Protein AF-A0A3D1TY91-F1 (afdb_monomer_lite)

Sequence (113 aa):
LQQIPHVQDSVSNLWQAKILAMGRIWVPTPKNPQFFNEEYVAMYRGHWLSIYLPGWPFLLAVGVLLQVPWLVNPLLAGVNLLLIYLMGREVYGRRIALIATVLVLASPFYIVL

pLDDT: mean 91.28, std 8.04, range [56.12, 98.0]

Structure (mmCIF, N/CA/C/O backbone):
data_AF-A0A3D1TY91-F1
#
_entry.id   AF-A0A3D1TY91-F1
#
loop_
_atom_site.group_PDB
_atom_site.id
_atom_site.type_symbol
_atom_site.label_atom_id
_atom_site.label_alt_id
_atom_site.label_comp_id
_atom_site.label_asym_id
_atom_site.label_entity_id
_atom_site.label_seq_id
_atom_site.pdbx_PDB_ins_code
_atom_site.Cartn_x
_atom_site.Cartn_y
_atom_site.Cartn_z
_atom_site.occupancy
_atom_site.B_iso_or_equiv
_atom_site.auth_seq_id
_atom_site.auth_comp_id
_atom_site.auth_asym_id
_atom_site.auth_atom_id
_atom_site.pdbx_PDB_model_num
ATOM 1 N N . LEU A 1 1 ? 3.267 14.800 -11.582 1.00 56.12 1 LEU A N 1
ATOM 2 C CA . LEU A 1 1 ? 4.138 14.436 -10.437 1.00 56.12 1 LEU A CA 1
ATOM 3 C C . LEU A 1 1 ? 3.357 13.959 -9.201 1.00 56.12 1 LEU A C 1
ATOM 5 O O . LEU A 1 1 ? 3.862 13.089 -8.519 1.00 56.12 1 LEU A O 1
ATOM 9 N N . GLN A 1 2 ? 2.120 14.414 -8.943 1.00 60.88 2 GLN A N 1
ATOM 10 C CA . GLN A 1 2 ? 1.355 14.085 -7.715 1.00 60.88 2 GLN A CA 1
ATOM 11 C C . GLN A 1 2 ? 0.952 12.603 -7.511 1.00 60.88 2 GLN A C 1
ATOM 13 O O . GLN A 1 2 ? 0.529 12.241 -6.421 1.00 60.88 2 GLN A O 1
ATOM 18 N N . GLN A 1 3 ? 1.082 11.740 -8.524 1.00 59.50 3 GLN A N 1
ATOM 19 C CA . GLN A 1 3 ? 0.743 10.304 -8.450 1.00 59.50 3 GLN A CA 1
ATOM 20 C C . GLN A 1 3 ? 1.981 9.393 -8.464 1.00 59.50 3 GLN A C 1
ATOM 22 O O . GLN A 1 3 ? 1.867 8.181 -8.646 1.00 59.50 3 GLN A O 1
ATOM 27 N N . ILE A 1 4 ? 3.171 9.980 -8.323 1.00 64.12 4 ILE A N 1
ATOM 28 C CA . ILE A 1 4 ? 4.422 9.238 -8.192 1.00 64.12 4 ILE A CA 1
ATOM 29 C C . ILE A 1 4 ? 4.733 9.143 -6.698 1.00 64.12 4 ILE A C 1
ATOM 31 O O . ILE A 1 4 ? 4.595 10.146 -5.997 1.00 64.12 4 ILE A O 1
ATOM 35 N N . PRO A 1 5 ? 5.126 7.969 -6.184 1.00 68.50 5 PRO A N 1
ATOM 36 C CA . PRO A 1 5 ? 5.542 7.873 -4.800 1.00 68.50 5 PRO A CA 1
ATOM 37 C C . PRO A 1 5 ? 6.766 8.749 -4.536 1.00 68.50 5 PRO A C 1
ATOM 39 O O . PRO A 1 5 ? 7.708 8.762 -5.322 1.00 68.50 5 PRO A O 1
ATOM 42 N N . HIS A 1 6 ? 6.743 9.476 -3.423 1.00 75.31 6 HIS A N 1
ATOM 43 C CA . HIS A 1 6 ? 7.803 10.423 -3.058 1.00 75.31 6 HIS A CA 1
ATOM 44 C C . HIS A 1 6 ? 8.888 9.772 -2.182 1.00 75.31 6 HIS A C 1
ATOM 46 O O . HIS A 1 6 ? 9.897 10.399 -1.881 1.00 75.31 6 HIS A O 1
ATOM 52 N N . VAL A 1 7 ? 8.677 8.511 -1.792 1.00 83.44 7 VAL A N 1
ATOM 53 C CA . VAL A 1 7 ? 9.601 7.686 -1.006 1.00 83.44 7 VAL A CA 1
ATOM 54 C C . VAL A 1 7 ? 10.145 6.584 -1.911 1.00 83.44 7 VAL A C 1
ATOM 56 O O . VAL A 1 7 ? 9.358 5.902 -2.576 1.00 83.44 7 VAL A O 1
ATOM 59 N N . GLN A 1 8 ? 11.466 6.393 -1.931 1.00 82.75 8 GLN A N 1
ATOM 60 C CA . GLN A 1 8 ? 12.146 5.427 -2.810 1.00 82.75 8 GLN A CA 1
ATOM 61 C C . GLN A 1 8 ? 11.578 4.004 -2.671 1.00 82.75 8 GLN A C 1
ATOM 63 O O . GLN A 1 8 ? 11.299 3.349 -3.676 1.00 82.75 8 GLN A O 1
ATOM 68 N N . ASP A 1 9 ? 11.295 3.552 -1.449 1.00 85.62 9 ASP A N 1
ATOM 69 C CA . ASP A 1 9 ? 10.670 2.252 -1.179 1.00 85.62 9 ASP A CA 1
ATOM 70 C C . ASP A 1 9 ? 9.327 2.114 -1.900 1.00 85.62 9 ASP A C 1
ATOM 72 O O . ASP A 1 9 ? 9.023 1.091 -2.516 1.00 85.62 9 ASP A O 1
ATOM 76 N N . SER A 1 10 ? 8.511 3.167 -1.876 1.00 87.75 10 SER A N 1
ATOM 77 C CA . SER A 1 10 ? 7.204 3.162 -2.530 1.00 87.75 10 SER A CA 1
ATOM 78 C C . SER A 1 10 ? 7.330 3.186 -4.057 1.00 87.75 10 SER A C 1
ATOM 80 O O . SER A 1 10 ? 6.506 2.578 -4.742 1.00 87.75 10 SER A O 1
ATOM 82 N N . VAL A 1 11 ? 8.377 3.819 -4.603 1.00 89.94 11 VAL A N 1
ATOM 83 C CA . VAL A 1 11 ? 8.707 3.742 -6.038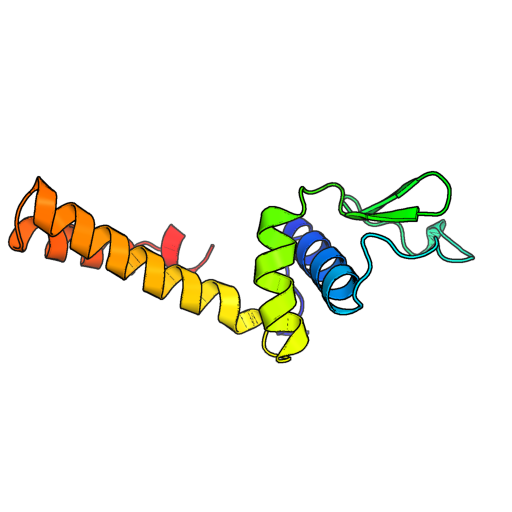 1.00 89.94 11 VAL A CA 1
ATOM 84 C C . VAL A 1 11 ? 9.042 2.303 -6.423 1.00 89.94 11 VAL A C 1
ATOM 86 O O . VAL A 1 11 ? 8.492 1.795 -7.399 1.00 89.94 11 VAL A O 1
ATOM 89 N N . SER A 1 12 ? 9.867 1.617 -5.630 1.00 91.94 12 SER A N 1
ATOM 90 C CA . SER A 1 12 ? 10.235 0.215 -5.860 1.00 91.94 12 SER A CA 1
ATOM 91 C C . SER A 1 12 ? 9.035 -0.736 -5.761 1.00 91.94 12 SER A C 1
ATOM 93 O O . SER A 1 12 ? 8.852 -1.612 -6.611 1.00 91.94 12 SER A O 1
ATOM 95 N N . ASN A 1 13 ? 8.143 -0.516 -4.794 1.00 93.00 13 ASN A N 1
ATOM 96 C CA . ASN A 1 13 ? 6.906 -1.287 -4.677 1.00 93.00 13 ASN A CA 1
ATOM 97 C C . ASN A 1 13 ? 5.955 -1.044 -5.856 1.00 93.00 13 ASN A C 1
ATOM 99 O O . ASN A 1 13 ? 5.402 -1.998 -6.404 1.00 93.00 13 ASN A O 1
ATOM 103 N N . LEU A 1 14 ? 5.797 0.208 -6.299 1.00 93.25 14 LEU A N 1
ATOM 104 C CA . LEU A 1 14 ? 4.988 0.533 -7.475 1.00 93.25 14 LEU A CA 1
ATOM 105 C C . LEU A 1 14 ? 5.598 -0.037 -8.763 1.00 93.25 14 LEU A C 1
ATOM 107 O O . LEU A 1 14 ? 4.867 -0.491 -9.644 1.00 93.25 14 LEU A O 1
ATOM 111 N N . TRP A 1 15 ? 6.926 -0.034 -8.879 1.00 93.44 15 TRP A N 1
ATOM 112 C CA . TRP A 1 15 ? 7.653 -0.675 -9.971 1.00 93.44 15 TRP A CA 1
ATOM 113 C C . TRP A 1 15 ? 7.335 -2.172 -10.038 1.00 93.44 15 TRP A C 1
ATOM 115 O O . TRP A 1 15 ? 6.869 -2.659 -11.070 1.00 93.44 15 TRP A O 1
ATOM 125 N N . GLN A 1 16 ? 7.482 -2.886 -8.920 1.00 95.50 16 GLN A N 1
ATOM 126 C CA . GLN A 1 16 ? 7.167 -4.311 -8.849 1.00 95.50 16 GLN A CA 1
ATOM 127 C C . GLN A 1 16 ? 5.679 -4.590 -9.103 1.00 95.50 16 GLN A C 1
ATOM 129 O O . GLN A 1 16 ? 5.346 -5.534 -9.816 1.00 95.50 16 GLN A O 1
ATOM 134 N N . ALA A 1 17 ? 4.780 -3.746 -8.591 1.00 95.44 17 ALA A N 1
ATOM 135 C CA . ALA A 1 17 ? 3.341 -3.859 -8.819 1.00 95.44 17 ALA A CA 1
ATOM 136 C C . ALA A 1 17 ? 2.977 -3.740 -10.308 1.00 95.44 17 ALA A C 1
ATOM 138 O O . ALA A 1 17 ? 2.145 -4.497 -10.802 1.00 95.44 17 ALA A O 1
ATOM 139 N N . LYS A 1 18 ? 3.635 -2.841 -11.054 1.00 94.88 18 LYS A N 1
ATOM 140 C CA . LYS A 1 18 ? 3.473 -2.733 -12.514 1.00 94.88 18 LYS A CA 1
ATOM 141 C C . LYS A 1 18 ? 3.945 -3.991 -13.239 1.00 94.88 18 LYS A C 1
ATOM 143 O O . LYS A 1 18 ? 3.289 -4.424 -14.181 1.00 94.88 18 LYS A O 1
ATOM 148 N N . ILE A 1 19 ? 5.048 -4.595 -12.798 1.00 95.31 19 ILE A N 1
ATOM 149 C CA . ILE A 1 19 ? 5.547 -5.860 -13.358 1.00 95.31 19 ILE A CA 1
ATOM 150 C C . ILE A 1 19 ? 4.550 -6.999 -13.122 1.00 95.31 19 ILE A C 1
ATOM 152 O O . ILE A 1 19 ? 4.194 -7.707 -14.066 1.00 95.31 19 ILE A O 1
ATOM 156 N N . LEU A 1 20 ? 4.040 -7.117 -11.895 1.00 95.50 20 LEU A N 1
ATOM 157 C CA . LEU A 1 20 ? 3.028 -8.107 -11.524 1.00 95.50 20 LEU A CA 1
ATOM 158 C C . LEU A 1 20 ? 1.715 -7.907 -12.290 1.00 95.50 20 LEU A C 1
ATOM 160 O O . LEU A 1 20 ? 1.140 -8.880 -12.770 1.00 95.50 20 LEU A O 1
ATOM 164 N N . ALA A 1 21 ? 1.279 -6.659 -12.486 1.00 95.62 21 ALA A N 1
ATOM 165 C CA . ALA A 1 21 ? 0.100 -6.329 -13.289 1.00 95.62 21 ALA A CA 1
ATOM 166 C C . ALA A 1 21 ? 0.241 -6.752 -14.767 1.00 95.62 21 ALA A C 1
ATOM 168 O O . ALA A 1 21 ? -0.759 -7.013 -15.429 1.00 95.62 21 ALA A O 1
ATOM 169 N N . MET A 1 22 ? 1.469 -6.888 -15.283 1.00 95.62 22 MET A N 1
ATOM 170 C CA . MET A 1 22 ? 1.740 -7.467 -16.609 1.00 95.62 22 MET A CA 1
ATOM 171 C C . MET A 1 22 ? 1.741 -9.010 -16.621 1.00 95.62 22 MET A C 1
ATOM 173 O O . MET A 1 22 ? 2.065 -9.608 -17.647 1.00 95.62 22 MET A O 1
ATOM 177 N N . GLY A 1 23 ? 1.442 -9.671 -15.498 1.00 94.19 23 GLY A N 1
ATOM 178 C CA . GLY A 1 23 ? 1.518 -11.129 -15.356 1.00 94.19 23 GLY A CA 1
ATOM 179 C C . GLY A 1 23 ? 2.952 -11.662 -15.294 1.00 94.19 23 GLY A C 1
ATOM 180 O O . GLY A 1 23 ? 3.199 -12.818 -15.633 1.00 94.19 23 GLY A O 1
ATOM 181 N N . ARG A 1 24 ? 3.919 -10.820 -14.910 1.00 94.19 24 ARG A N 1
ATOM 182 C CA . ARG A 1 24 ? 5.345 -11.164 -14.838 1.00 94.19 24 ARG A CA 1
ATOM 183 C C . ARG A 1 24 ? 5.867 -11.002 -13.418 1.00 94.19 24 ARG A C 1
ATOM 185 O O . ARG A 1 24 ? 5.313 -10.255 -12.627 1.00 94.19 24 ARG A O 1
ATOM 192 N N . ILE A 1 25 ? 6.969 -11.677 -13.105 1.00 92.88 25 ILE A N 1
ATOM 193 C CA . ILE A 1 25 ? 7.669 -11.526 -11.815 1.00 92.88 25 ILE A CA 1
ATOM 194 C C . ILE A 1 25 ? 8.856 -10.561 -11.952 1.00 92.88 25 ILE A C 1
ATOM 196 O O . ILE A 1 25 ? 9.210 -9.855 -11.011 1.00 92.88 25 ILE A O 1
ATOM 200 N N . TRP A 1 26 ? 9.440 -10.494 -13.146 1.00 94.75 26 TRP A N 1
ATOM 201 C CA . TRP A 1 26 ? 10.572 -9.646 -13.502 1.00 94.75 26 TRP A CA 1
ATOM 202 C C . TRP A 1 26 ? 10.442 -9.197 -14.962 1.00 94.75 26 TRP A C 1
ATOM 204 O O . TRP A 1 26 ? 9.680 -9.773 -15.746 1.00 94.75 26 TRP A O 1
ATOM 214 N N . VAL A 1 27 ? 11.207 -8.178 -15.344 1.00 95.44 27 VAL A N 1
ATOM 215 C CA . VAL A 1 27 ? 11.361 -7.730 -16.740 1.00 95.44 27 VAL A CA 1
ATOM 216 C C . VAL A 1 27 ? 12.836 -7.766 -17.143 1.00 95.44 27 VAL A C 1
ATOM 218 O O . VAL A 1 27 ? 13.690 -7.800 -16.261 1.00 95.44 27 VAL A O 1
ATOM 221 N N . PRO A 1 28 ? 13.184 -7.840 -18.439 1.00 95.62 28 PRO A N 1
ATOM 222 C CA . PRO A 1 28 ? 14.585 -7.839 -18.843 1.00 95.62 28 PRO A CA 1
ATOM 223 C C . PRO A 1 28 ? 15.280 -6.529 -18.452 1.00 95.62 28 PRO A C 1
ATOM 225 O O . PRO A 1 28 ? 14.688 -5.451 -18.530 1.00 95.62 28 PRO A O 1
ATOM 228 N N . THR A 1 29 ? 16.551 -6.628 -18.067 1.00 94.31 29 THR A N 1
ATOM 229 C CA . THR A 1 29 ? 17.420 -5.472 -17.813 1.00 94.31 29 THR A CA 1
ATOM 230 C C . THR A 1 29 ? 17.490 -4.556 -19.049 1.00 94.31 29 THR A C 1
ATOM 232 O O . THR A 1 29 ? 17.609 -5.058 -20.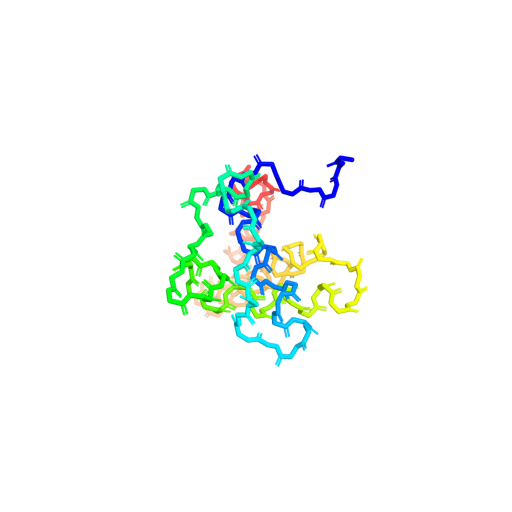173 1.00 94.31 29 THR A O 1
ATOM 235 N N . PRO A 1 30 ? 17.417 -3.219 -18.887 1.00 92.62 30 PRO A N 1
ATOM 236 C CA . PRO A 1 30 ? 17.497 -2.288 -20.009 1.00 92.62 30 PRO A CA 1
ATOM 237 C C . PRO A 1 30 ? 18.891 -2.308 -20.651 1.00 92.62 30 PRO A C 1
ATOM 239 O O . PRO A 1 30 ? 19.885 -2.616 -19.999 1.00 92.62 30 PRO A O 1
ATOM 242 N N . LYS A 1 31 ? 18.982 -1.922 -21.933 1.00 91.75 31 LYS A N 1
ATOM 243 C CA . LYS A 1 31 ? 20.250 -1.921 -22.697 1.00 91.75 31 LYS A CA 1
ATOM 244 C C . LYS A 1 31 ? 21.354 -1.072 -22.054 1.00 91.75 31 LYS A C 1
ATOM 246 O O . LYS A 1 31 ? 22.520 -1.430 -22.151 1.00 91.75 31 LYS A O 1
ATOM 251 N N . ASN A 1 32 ? 20.974 0.027 -21.398 1.00 91.94 32 ASN A N 1
ATOM 252 C CA . ASN A 1 32 ? 21.894 0.964 -20.756 1.00 91.94 32 ASN A CA 1
ATOM 253 C C . ASN A 1 32 ? 21.593 1.038 -19.245 1.00 91.94 32 ASN A C 1
ATOM 255 O O . ASN A 1 32 ? 20.946 1.992 -18.806 1.00 91.94 32 ASN A O 1
ATOM 259 N N . PRO A 1 33 ? 22.005 0.038 -18.446 1.00 88.19 33 PRO A N 1
ATOM 260 C CA . PRO A 1 33 ? 21.608 -0.087 -17.042 1.00 88.19 33 PRO A CA 1
ATOM 261 C C . PRO A 1 33 ? 22.053 1.095 -16.171 1.00 88.19 33 PRO A C 1
ATOM 263 O O . PRO A 1 33 ? 21.347 1.440 -15.227 1.00 88.19 33 PRO A O 1
ATOM 266 N N . GLN A 1 34 ? 23.150 1.782 -16.520 1.00 89.75 34 GLN A N 1
ATOM 267 C CA . GLN A 1 34 ? 23.649 2.923 -15.741 1.00 89.75 34 GLN A CA 1
ATOM 268 C C . GLN A 1 34 ? 22.659 4.093 -15.603 1.00 89.75 34 GLN A C 1
ATOM 270 O O . GLN A 1 34 ? 22.778 4.868 -14.661 1.00 89.75 34 GLN A O 1
ATOM 275 N N . PHE A 1 35 ? 21.686 4.231 -16.513 1.00 90.44 35 PHE A N 1
ATOM 276 C CA . PHE A 1 35 ? 20.691 5.313 -16.466 1.00 90.44 35 PHE A CA 1
ATOM 277 C C . PHE A 1 35 ? 19.426 4.952 -15.682 1.00 90.44 35 PHE A C 1
ATOM 279 O O . PHE A 1 35 ? 18.570 5.807 -15.490 1.00 90.44 35 PHE A O 1
ATOM 286 N N . PHE A 1 36 ? 19.289 3.694 -15.262 1.00 88.19 36 PHE A N 1
ATOM 287 C CA . PHE A 1 36 ? 18.096 3.175 -14.587 1.00 88.19 36 PHE A CA 1
ATOM 288 C C . PHE A 1 36 ? 18.448 2.527 -13.246 1.00 88.19 36 PHE A C 1
ATOM 290 O O . PHE A 1 36 ? 17.736 1.640 -12.774 1.00 88.19 36 PHE A O 1
ATOM 297 N N . ASN A 1 37 ? 19.583 2.926 -12.671 1.00 85.12 37 ASN A N 1
ATOM 298 C CA . ASN A 1 37 ? 20.026 2.425 -11.386 1.00 85.12 37 ASN A CA 1
ATOM 299 C C . ASN A 1 37 ? 19.206 3.092 -10.277 1.00 85.12 37 ASN A C 1
ATOM 301 O O . ASN A 1 37 ? 19.375 4.279 -10.010 1.00 85.12 37 ASN A O 1
ATOM 305 N N . GLU A 1 38 ? 18.322 2.317 -9.660 1.00 87.88 38 GLU A N 1
ATOM 306 C CA . GLU A 1 38 ? 17.479 2.731 -8.543 1.00 87.88 38 GLU A CA 1
ATOM 307 C C . GLU A 1 38 ? 17.808 1.852 -7.337 1.00 87.88 38 GLU A C 1
ATOM 309 O O . GLU A 1 38 ? 17.895 0.631 -7.466 1.00 87.88 38 GLU A O 1
ATOM 314 N N . GLU A 1 39 ? 17.967 2.463 -6.163 1.00 87.19 39 GLU A N 1
ATOM 315 C CA . GLU A 1 39 ? 18.538 1.836 -4.957 1.00 87.19 39 GLU A CA 1
ATOM 316 C C . GLU A 1 39 ? 17.884 0.496 -4.582 1.00 87.19 39 GLU A C 1
ATOM 318 O O . GLU A 1 39 ? 18.564 -0.468 -4.233 1.00 87.19 39 GLU A O 1
ATOM 323 N N . TYR A 1 40 ? 16.561 0.410 -4.727 1.00 90.12 40 TYR A N 1
ATOM 324 C CA . TYR A 1 40 ? 15.778 -0.764 -4.341 1.00 90.12 40 TYR A CA 1
ATOM 325 C C . TYR A 1 40 ? 15.244 -1.569 -5.527 1.00 90.12 40 TYR A C 1
ATOM 327 O O . TYR A 1 40 ? 14.340 -2.394 -5.357 1.00 90.12 40 TYR A O 1
ATOM 335 N N . VAL A 1 41 ? 15.757 -1.325 -6.734 1.00 91.69 41 VAL A N 1
ATOM 336 C CA . VAL A 1 41 ? 15.392 -2.073 -7.938 1.00 91.69 41 VAL A CA 1
ATOM 337 C C . VAL A 1 41 ? 16.641 -2.738 -8.504 1.00 91.69 41 VAL A C 1
ATOM 339 O O . VAL A 1 41 ? 17.463 -2.124 -9.178 1.00 91.69 41 VAL A O 1
ATOM 342 N N . ALA A 1 42 ? 16.772 -4.034 -8.243 1.00 92.69 42 ALA A N 1
ATOM 343 C CA . ALA A 1 42 ? 17.939 -4.806 -8.619 1.00 92.69 42 ALA A CA 1
ATOM 344 C C . ALA A 1 42 ? 17.898 -5.232 -10.090 1.00 92.69 42 ALA A C 1
ATOM 346 O O . ALA A 1 42 ? 16.871 -5.669 -10.618 1.00 92.69 42 ALA A O 1
ATOM 347 N N . MET A 1 43 ? 19.065 -5.174 -10.727 1.00 94.06 43 MET A N 1
ATOM 348 C CA . MET A 1 43 ? 19.339 -5.810 -12.011 1.00 94.06 43 MET A CA 1
ATOM 349 C C . MET A 1 43 ? 20.274 -6.997 -11.770 1.00 94.06 43 MET A C 1
ATOM 351 O O . MET A 1 43 ? 21.456 -6.815 -11.486 1.00 94.06 43 MET A O 1
ATOM 355 N N . TYR A 1 44 ? 19.755 -8.220 -11.857 1.00 91.44 44 TYR A N 1
ATOM 356 C CA . TYR A 1 44 ? 20.503 -9.440 -11.556 1.00 91.44 44 TYR A CA 1
ATOM 357 C C . TYR A 1 44 ? 20.263 -10.513 -12.617 1.00 91.44 44 TYR A C 1
ATOM 359 O O . TYR A 1 44 ? 19.125 -10.892 -12.878 1.00 91.44 44 TYR A O 1
ATOM 367 N N . ARG A 1 45 ? 21.343 -11.021 -13.232 1.00 91.88 45 ARG A N 1
ATOM 368 C CA . ARG A 1 45 ? 21.298 -12.068 -14.279 1.00 91.88 45 ARG A CA 1
ATOM 369 C C . ARG A 1 45 ? 20.326 -11.760 -15.435 1.00 91.88 45 ARG A C 1
ATOM 371 O O . ARG A 1 45 ? 19.682 -12.656 -15.967 1.00 91.88 45 ARG A O 1
ATOM 378 N N . GLY A 1 46 ? 20.217 -10.489 -15.823 1.00 92.44 46 GLY A N 1
ATOM 379 C CA . GLY A 1 46 ? 19.300 -10.041 -16.878 1.00 92.44 46 GLY A CA 1
ATOM 380 C C . GLY A 1 46 ? 17.852 -9.836 -16.423 1.00 92.44 46 GLY A C 1
ATOM 381 O O . GLY A 1 46 ? 17.016 -9.461 -17.243 1.00 92.44 46 GLY A O 1
ATOM 382 N N . HIS A 1 47 ? 17.547 -10.045 -15.141 1.00 93.75 47 HIS A N 1
ATOM 383 C CA . HIS A 1 47 ? 16.254 -9.745 -14.537 1.00 93.75 47 HIS A CA 1
ATOM 384 C C . HIS A 1 47 ? 16.289 -8.387 -13.842 1.00 93.75 47 HIS A C 1
ATOM 386 O O . HIS A 1 47 ? 17.252 -8.058 -13.156 1.00 93.75 47 HIS A O 1
ATOM 392 N N . TRP A 1 48 ? 15.221 -7.618 -13.998 1.00 94.50 48 TRP A N 1
ATOM 393 C CA . TRP A 1 48 ? 15.015 -6.315 -13.388 1.00 94.50 48 TRP A CA 1
ATOM 394 C C . TRP A 1 48 ? 13.733 -6.359 -12.555 1.00 94.50 48 TRP A C 1
ATOM 396 O O . TRP A 1 48 ? 12.647 -6.620 -13.083 1.00 94.50 48 TRP A O 1
ATOM 406 N N . LEU A 1 49 ? 13.883 -6.193 -11.242 1.00 93.69 49 LEU A N 1
ATOM 407 C CA . LEU A 1 49 ? 12.825 -6.369 -10.247 1.00 93.69 49 LEU A CA 1
ATOM 408 C C . LEU A 1 49 ? 13.156 -5.617 -8.953 1.00 93.69 49 LEU A C 1
ATOM 410 O O . LEU A 1 49 ? 14.303 -5.250 -8.713 1.00 93.69 49 LEU A O 1
ATOM 414 N N . SER A 1 50 ? 12.153 -5.403 -8.110 1.00 92.94 50 SER A N 1
ATOM 415 C CA . SER A 1 50 ? 12.364 -4.887 -6.755 1.00 92.94 50 SER A CA 1
ATOM 416 C C . SER A 1 50 ? 13.081 -5.909 -5.867 1.00 92.94 50 SER A C 1
ATOM 418 O O . SER A 1 50 ? 12.906 -7.115 -6.038 1.00 92.94 50 SER A O 1
ATOM 420 N N . ILE A 1 51 ? 13.854 -5.427 -4.889 1.00 91.06 51 ILE A N 1
ATOM 421 C CA . ILE A 1 51 ? 14.427 -6.273 -3.830 1.00 91.06 51 ILE A CA 1
ATOM 422 C C . ILE A 1 51 ? 13.391 -6.698 -2.776 1.00 91.06 51 ILE A C 1
ATOM 424 O O . ILE A 1 51 ? 13.645 -7.621 -2.003 1.00 91.06 51 ILE A O 1
ATOM 428 N N . TYR A 1 52 ? 12.242 -6.016 -2.714 1.00 84.81 52 TYR A N 1
ATOM 429 C CA . TYR A 1 52 ? 11.216 -6.272 -1.708 1.00 84.81 52 TYR A CA 1
ATOM 430 C C . TYR A 1 52 ? 10.366 -7.497 -2.060 1.00 84.81 52 TYR A C 1
ATOM 432 O O . TYR A 1 52 ? 10.110 -7.8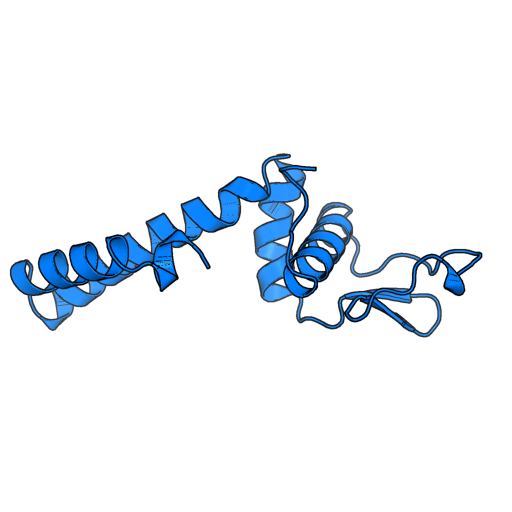09 -3.225 1.00 84.81 52 TYR A O 1
ATOM 440 N N . LEU A 1 53 ? 9.893 -8.185 -1.018 1.00 83.06 53 LEU A N 1
ATOM 441 C CA . LEU A 1 53 ? 8.996 -9.334 -1.140 1.00 83.06 53 LEU A CA 1
ATOM 442 C C . LEU A 1 53 ? 7.696 -8.956 -1.874 1.00 83.06 53 LEU A C 1
ATOM 444 O O . LEU A 1 53 ? 7.174 -7.857 -1.682 1.00 83.06 53 LEU A O 1
ATOM 448 N N . PRO A 1 54 ? 7.100 -9.880 -2.649 1.00 82.19 54 PRO A N 1
ATOM 449 C CA . PRO A 1 54 ? 5.971 -9.565 -3.521 1.00 82.19 54 PRO A CA 1
ATOM 450 C C . PRO A 1 54 ? 4.645 -9.325 -2.788 1.00 82.19 54 PRO A C 1
ATOM 452 O O . PRO A 1 54 ? 3.688 -8.925 -3.437 1.00 82.19 54 PRO A O 1
ATOM 455 N N . GLY A 1 55 ? 4.554 -9.544 -1.470 1.00 89.56 55 GLY A N 1
ATOM 456 C CA . GLY A 1 55 ? 3.289 -9.460 -0.725 1.00 89.56 55 GLY A CA 1
ATOM 457 C C . GLY A 1 55 ? 2.582 -8.108 -0.870 1.00 89.56 55 GLY A C 1
ATOM 458 O O . GLY A 1 55 ? 1.442 -8.049 -1.328 1.00 89.56 55 GLY A O 1
ATOM 459 N N . TRP A 1 56 ? 3.274 -7.015 -0.539 1.00 90.56 56 TRP A N 1
ATOM 460 C CA . TRP A 1 56 ? 2.726 -5.666 -0.696 1.00 90.56 56 TRP A CA 1
ATOM 461 C C . TRP A 1 56 ? 2.540 -5.258 -2.175 1.00 90.56 56 TRP A C 1
ATOM 463 O O . TRP A 1 56 ? 1.425 -4.874 -2.546 1.00 90.56 56 TRP A O 1
ATOM 473 N N . PRO A 1 57 ? 3.545 -5.423 -3.062 1.00 93.00 57 PRO A N 1
ATOM 474 C CA . PRO A 1 57 ? 3.385 -5.184 -4.496 1.00 93.00 57 PRO A CA 1
ATOM 475 C C . PRO A 1 57 ? 2.223 -5.934 -5.152 1.00 93.00 57 PRO A C 1
ATOM 477 O O . PRO A 1 57 ? 1.650 -5.423 -6.108 1.00 93.00 57 PRO A O 1
ATOM 480 N N . PHE A 1 58 ? 1.857 -7.123 -4.665 1.00 93.38 58 PHE A N 1
ATOM 481 C CA . PHE A 1 58 ? 0.744 -7.906 -5.202 1.00 93.38 58 PHE A CA 1
ATOM 482 C C . PHE A 1 58 ? -0.612 -7.250 -4.925 1.00 93.38 58 PHE A C 1
ATOM 484 O O . PHE A 1 58 ? -1.422 -7.109 -5.840 1.00 93.38 58 PHE A O 1
ATOM 491 N N . LEU A 1 59 ? -0.845 -6.780 -3.694 1.00 93.44 59 LEU A N 1
ATOM 492 C CA . LEU A 1 59 ? -2.046 -6.000 -3.371 1.00 93.44 59 LEU A CA 1
ATOM 493 C C . LEU A 1 59 ? -2.077 -4.693 -4.170 1.00 93.44 59 LEU A C 1
ATOM 495 O O . LEU A 1 59 ? -3.107 -4.325 -4.735 1.00 93.44 59 LEU A O 1
ATOM 499 N N . LEU A 1 60 ? -0.927 -4.025 -4.279 1.00 94.31 60 LEU A N 1
ATOM 500 C CA . LEU A 1 60 ? -0.801 -2.789 -5.043 1.00 94.31 60 LEU A CA 1
ATOM 501 C C . LEU A 1 60 ? -1.031 -3.004 -6.550 1.00 94.31 60 LEU A C 1
ATOM 503 O O . LEU A 1 60 ? -1.598 -2.132 -7.210 1.00 94.31 60 LEU A O 1
ATOM 507 N N . ALA A 1 61 ? -0.658 -4.166 -7.097 1.00 95.06 61 ALA A N 1
ATOM 508 C CA . ALA A 1 61 ? -0.864 -4.517 -8.502 1.00 95.06 61 ALA A CA 1
ATOM 509 C C . ALA A 1 61 ? -2.349 -4.523 -8.884 1.00 95.06 61 ALA A C 1
ATOM 511 O O . ALA A 1 61 ? -2.683 -4.119 -9.995 1.00 95.06 61 ALA A O 1
ATOM 512 N N . VAL A 1 62 ? -3.249 -4.884 -7.962 1.00 95.25 62 VAL A N 1
ATOM 513 C CA . VAL A 1 62 ? -4.703 -4.770 -8.175 1.00 95.25 62 VAL A CA 1
ATOM 514 C C . VAL A 1 62 ? -5.098 -3.313 -8.424 1.00 95.25 62 VAL A C 1
ATOM 516 O O . VAL A 1 62 ? -5.812 -3.014 -9.379 1.00 95.25 62 VAL A O 1
ATOM 519 N N . GLY A 1 63 ? -4.574 -2.383 -7.623 1.00 94.56 63 GLY A N 1
ATOM 520 C CA . GLY A 1 63 ? -4.779 -0.950 -7.837 1.00 94.56 63 GLY A CA 1
ATOM 521 C C . GLY A 1 63 ? -4.174 -0.454 -9.151 1.00 94.56 63 GLY A C 1
ATOM 522 O O . GLY A 1 63 ? -4.786 0.362 -9.835 1.00 94.56 63 GLY A O 1
ATOM 523 N N . VAL A 1 64 ? -3.005 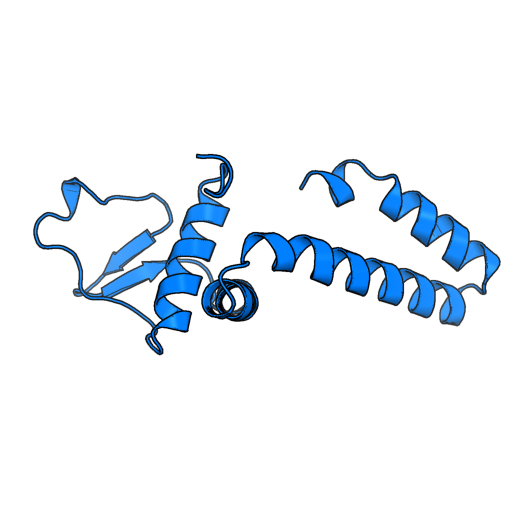-0.974 -9.544 1.00 95.62 64 VAL A N 1
ATOM 524 C CA . VAL A 1 64 ? -2.383 -0.667 -10.844 1.00 95.62 64 VAL A CA 1
ATOM 525 C C . VAL A 1 64 ? -3.255 -1.145 -12.009 1.00 95.62 64 VAL A C 1
ATOM 527 O O . VAL A 1 64 ? -3.458 -0.380 -12.950 1.00 95.62 64 VAL A O 1
ATOM 530 N N . LEU A 1 65 ? -3.809 -2.360 -11.939 1.00 96.00 65 LEU A N 1
ATOM 531 C CA . LEU A 1 65 ? -4.718 -2.910 -12.954 1.00 96.00 65 LEU A CA 1
ATOM 532 C C . LEU A 1 65 ? -5.980 -2.056 -13.120 1.00 96.00 65 LEU A C 1
ATOM 534 O O . LEU A 1 65 ? -6.439 -1.840 -14.238 1.00 96.00 65 LEU A O 1
ATOM 538 N N . LEU A 1 66 ? -6.503 -1.527 -12.013 1.00 95.38 66 LEU A N 1
ATOM 539 C CA . LEU A 1 66 ? -7.657 -0.627 -11.991 1.00 95.38 66 LEU A CA 1
ATOM 540 C C . LEU A 1 66 ? -7.294 0.844 -12.268 1.00 95.38 66 LEU A C 1
ATOM 542 O O . LEU A 1 66 ? -8.164 1.707 -12.195 1.00 95.38 66 LEU A O 1
ATOM 546 N N . GLN A 1 67 ? -6.023 1.146 -12.564 1.00 93.62 67 GLN A N 1
ATOM 547 C CA . GLN A 1 67 ? -5.497 2.503 -12.783 1.00 93.62 67 GLN A CA 1
ATOM 548 C C . GLN A 1 67 ? -5.676 3.463 -11.588 1.00 93.62 67 GLN A C 1
ATOM 550 O O . GLN A 1 67 ? -5.564 4.681 -11.728 1.00 93.62 67 GLN A O 1
ATOM 555 N N . VAL A 1 68 ? -5.888 2.925 -10.385 1.00 93.94 68 VAL A N 1
ATOM 556 C CA . VAL A 1 68 ? -6.070 3.672 -9.129 1.00 93.94 68 VAL A CA 1
ATOM 557 C C . VAL A 1 68 ? -5.154 3.154 -8.004 1.00 93.94 68 VAL A C 1
ATOM 559 O O . VAL A 1 68 ? -5.621 2.878 -6.900 1.00 93.94 68 VAL A O 1
ATOM 562 N N . PRO A 1 69 ? -3.826 3.028 -8.217 1.00 91.69 69 PRO A N 1
ATOM 563 C CA . PRO A 1 69 ? -2.913 2.489 -7.200 1.00 91.69 69 PRO A CA 1
ATOM 564 C C . PRO A 1 69 ? -2.894 3.314 -5.903 1.00 91.69 69 PRO A C 1
ATOM 566 O O . PRO A 1 69 ? -2.682 2.767 -4.827 1.00 91.69 69 PRO A O 1
ATOM 569 N N . TRP A 1 70 ? -3.182 4.615 -5.989 1.00 89.44 70 TRP A N 1
ATOM 570 C CA . TRP A 1 70 ? -3.270 5.519 -4.839 1.00 89.44 70 TRP A CA 1
ATOM 571 C C . T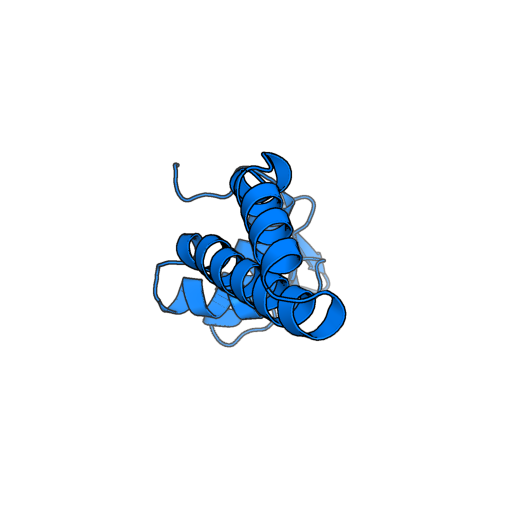RP A 1 70 ? -4.419 5.177 -3.879 1.00 89.44 70 TRP A C 1
ATOM 573 O O . TRP A 1 70 ? -4.367 5.560 -2.715 1.00 89.44 70 TRP A O 1
ATOM 583 N N . LEU A 1 71 ? -5.446 4.461 -4.347 1.00 91.62 71 LEU A N 1
ATOM 584 C CA . LEU A 1 71 ? -6.626 4.120 -3.554 1.00 91.62 71 LEU A CA 1
ATOM 585 C C . LEU A 1 71 ? -6.392 2.901 -2.646 1.00 91.62 71 LEU A C 1
ATOM 587 O O . LEU A 1 71 ? -7.120 2.708 -1.674 1.00 91.62 71 LEU A O 1
ATOM 591 N N . VAL A 1 72 ? -5.356 2.101 -2.922 1.00 93.38 72 VAL A N 1
ATOM 592 C CA . VAL A 1 72 ? -5.054 0.876 -2.166 1.00 93.38 72 VAL A CA 1
ATOM 593 C C . VAL A 1 72 ? -4.752 1.193 -0.697 1.00 93.38 72 VAL A C 1
ATOM 595 O O . VAL A 1 72 ? -5.337 0.565 0.183 1.00 93.38 72 VAL A O 1
ATOM 598 N N . ASN A 1 73 ? -3.922 2.207 -0.419 1.00 90.94 73 ASN A N 1
ATOM 599 C CA . ASN A 1 73 ? -3.589 2.613 0.953 1.00 90.94 73 ASN A CA 1
ATOM 600 C C . ASN A 1 73 ? -4.828 3.094 1.741 1.00 90.94 73 ASN A C 1
ATOM 602 O O . ASN A 1 73 ? -5.101 2.512 2.790 1.00 90.94 73 ASN A O 1
ATOM 606 N N . PRO A 1 74 ? -5.632 4.070 1.257 1.00 91.94 74 PRO A N 1
ATOM 607 C CA . PRO A 1 74 ? -6.860 4.492 1.937 1.00 91.94 74 PRO A CA 1
ATOM 608 C C . PRO A 1 74 ? -7.860 3.360 2.189 1.00 91.94 74 PRO A C 1
ATOM 610 O O . PRO A 1 74 ? -8.475 3.312 3.254 1.00 91.94 74 PRO A O 1
ATOM 613 N N . LEU A 1 75 ? -8.028 2.435 1.236 1.00 94.06 75 LEU A N 1
ATOM 614 C CA . LEU A 1 75 ? -8.936 1.298 1.409 1.00 94.06 75 LEU A CA 1
ATOM 615 C C . LEU A 1 75 ? -8.449 0.351 2.504 1.00 94.06 75 LEU A C 1
ATOM 617 O O . LEU A 1 75 ? -9.226 -0.013 3.386 1.00 94.06 75 LEU A O 1
ATOM 621 N N . LEU A 1 76 ? -7.169 -0.023 2.480 1.00 93.62 76 LEU A N 1
ATOM 622 C CA . LEU A 1 76 ? -6.592 -0.886 3.509 1.00 93.62 76 LEU A CA 1
ATOM 623 C C . LEU A 1 76 ? -6.570 -0.207 4.878 1.00 93.62 76 LEU A C 1
ATOM 625 O O . LEU A 1 76 ? -6.804 -0.876 5.882 1.00 93.62 76 LEU A O 1
ATOM 629 N N . ALA A 1 77 ? -6.382 1.113 4.925 1.00 93.81 77 ALA A N 1
ATOM 630 C CA . ALA A 1 77 ? -6.553 1.884 6.147 1.00 93.81 77 ALA A CA 1
ATOM 631 C C . ALA A 1 77 ? -8.006 1.785 6.660 1.00 93.81 77 ALA A C 1
ATOM 633 O O . ALA A 1 77 ? -8.250 1.416 7.807 1.00 93.81 77 ALA A O 1
ATOM 634 N N . GLY A 1 78 ? -9.007 1.983 5.800 1.00 94.69 78 GLY A N 1
ATOM 635 C CA . GLY A 1 78 ? -10.414 1.794 6.172 1.00 94.69 78 GLY A CA 1
ATOM 636 C C . GLY A 1 78 ? -10.711 0.396 6.734 1.00 94.69 78 GLY A C 1
ATOM 637 O O . GLY A 1 78 ? -11.353 0.267 7.780 1.00 94.69 78 GLY A O 1
ATOM 638 N N . VAL A 1 79 ? -10.195 -0.655 6.087 1.00 96.00 79 VAL A N 1
ATOM 639 C CA . VAL A 1 79 ? -10.336 -2.042 6.562 1.00 96.00 79 VAL A CA 1
ATOM 640 C C . VAL A 1 79 ? -9.638 -2.238 7.907 1.00 96.00 79 VAL A C 1
ATOM 642 O O . VAL A 1 79 ? -10.216 -2.832 8.813 1.00 96.00 79 VAL A O 1
ATOM 645 N N . ASN A 1 80 ? -8.428 -1.713 8.079 1.00 95.88 80 ASN A N 1
ATOM 646 C CA . ASN A 1 80 ? -7.692 -1.833 9.331 1.00 95.88 80 ASN A CA 1
ATOM 647 C C . ASN A 1 80 ? -8.403 -1.118 10.496 1.00 95.88 80 ASN A C 1
ATOM 649 O O . ASN A 1 80 ? -8.510 -1.694 11.576 1.00 95.88 80 ASN A O 1
ATOM 653 N N . LEU A 1 81 ? -8.968 0.078 10.288 1.00 96.06 81 LEU A N 1
ATOM 654 C CA . LEU A 1 81 ? -9.800 0.750 11.298 1.00 96.06 81 LEU A CA 1
ATOM 655 C C . LEU A 1 81 ? -11.021 -0.087 11.692 1.00 96.06 81 LEU A C 1
ATOM 657 O O . LEU A 1 81 ? -11.336 -0.204 12.878 1.00 96.06 81 LEU A O 1
ATOM 661 N N . LEU A 1 82 ? -11.693 -0.698 10.711 1.00 96.88 82 LEU A N 1
ATOM 662 C CA . LEU A 1 82 ? -12.816 -1.595 10.973 1.00 96.88 82 LEU A CA 1
ATOM 663 C C . LEU A 1 82 ? -12.377 -2.800 11.815 1.00 96.88 82 LEU A C 1
ATOM 665 O O . LEU A 1 82 ? -13.056 -3.152 12.777 1.00 96.88 82 LEU A O 1
ATOM 669 N N . LEU A 1 83 ? -11.235 -3.411 11.493 1.00 97.31 83 LEU A N 1
ATOM 670 C CA . LEU A 1 83 ? -10.688 -4.540 12.246 1.00 97.31 83 LEU A CA 1
ATOM 671 C C . LEU A 1 83 ? -10.316 -4.150 13.680 1.00 97.31 83 LEU A C 1
ATOM 673 O O . LEU A 1 83 ? -10.649 -4.886 14.607 1.00 97.31 83 LEU A O 1
ATOM 677 N N . ILE A 1 84 ? -9.707 -2.979 13.879 1.00 96.25 84 ILE A N 1
ATOM 678 C CA . ILE A 1 84 ? -9.407 -2.430 15.210 1.00 96.25 84 ILE A CA 1
ATOM 679 C C . ILE A 1 84 ? -10.694 -2.260 16.022 1.00 96.25 84 ILE A C 1
ATOM 681 O O . ILE A 1 84 ? -10.750 -2.678 17.179 1.00 96.25 84 ILE A O 1
ATOM 685 N N . TYR A 1 85 ? -11.749 -1.705 15.418 1.00 97.75 85 TYR A N 1
ATOM 686 C CA . TYR A 1 85 ? -13.045 -1.576 16.078 1.00 97.75 85 TYR A CA 1
ATOM 687 C C . TYR A 1 85 ? -13.638 -2.940 16.454 1.00 97.75 85 TYR A C 1
ATOM 689 O O . TYR A 1 85 ? -14.064 -3.135 17.592 1.00 97.75 85 TYR A O 1
ATOM 697 N N . LEU A 1 86 ? -13.675 -3.891 15.515 1.00 97.94 86 LEU A N 1
ATOM 698 C CA . LEU A 1 86 ? -14.257 -5.215 15.743 1.00 97.94 86 LEU A CA 1
ATOM 699 C C . LEU A 1 86 ? -13.502 -5.976 16.836 1.00 97.94 86 LEU A C 1
ATOM 701 O O . LEU A 1 86 ? -14.132 -6.508 17.749 1.00 97.94 86 LEU A O 1
ATOM 705 N N . MET A 1 87 ? -12.170 -5.959 16.788 1.00 97.81 87 MET A N 1
ATOM 706 C CA . MET A 1 87 ? -11.314 -6.598 17.784 1.00 97.81 87 MET A CA 1
ATOM 707 C C . MET A 1 87 ? -11.451 -5.928 19.154 1.00 97.81 87 MET A C 1
ATOM 709 O O . MET A 1 87 ? -11.667 -6.604 20.156 1.00 97.81 87 MET A O 1
ATOM 713 N N . GLY A 1 88 ? -11.402 -4.594 19.209 1.00 96.94 88 GLY A N 1
ATOM 714 C CA . GLY A 1 88 ? -11.591 -3.853 20.454 1.00 96.94 88 GLY A CA 1
ATOM 715 C C . GLY A 1 88 ? -12.968 -4.093 21.072 1.00 96.94 88 GLY A C 1
ATOM 716 O O . GLY A 1 88 ? -13.091 -4.176 22.293 1.00 96.94 88 GLY A O 1
ATOM 717 N N . ARG A 1 89 ? -14.006 -4.245 20.239 1.00 97.75 89 ARG A N 1
ATOM 718 C CA . ARG A 1 89 ? -15.370 -4.522 20.699 1.00 97.75 89 ARG A CA 1
ATOM 719 C C . ARG A 1 89 ? -15.468 -5.907 21.323 1.00 97.75 89 ARG A C 1
ATOM 721 O O . ARG A 1 89 ? -16.125 -6.028 22.351 1.00 97.75 89 ARG A O 1
ATOM 728 N N . GLU A 1 90 ? -14.831 -6.899 20.711 1.00 97.56 90 GLU A N 1
ATOM 729 C CA . GLU A 1 90 ? -14.844 -8.285 21.183 1.00 97.56 90 GLU A CA 1
ATOM 730 C C . GLU A 1 90 ? -14.070 -8.452 22.496 1.00 97.56 90 GLU A C 1
ATOM 732 O O . GLU A 1 90 ? -14.544 -9.104 23.418 1.00 97.56 90 GLU A O 1
ATOM 737 N N . VAL A 1 91 ? -12.901 -7.815 22.614 1.00 98.00 91 VAL A N 1
ATOM 738 C CA . VAL A 1 91 ? -12.006 -8.015 23.766 1.00 98.00 91 VAL A CA 1
ATOM 739 C C . VAL A 1 91 ? -12.341 -7.088 24.941 1.00 98.00 91 VAL A C 1
ATOM 741 O O . VAL A 1 91 ? -12.248 -7.493 26.097 1.00 98.00 91 VAL A O 1
ATOM 744 N N . TYR A 1 92 ? -12.733 -5.839 24.667 1.00 96.31 92 TYR A N 1
ATOM 745 C CA . TYR A 1 92 ? -12.848 -4.778 25.681 1.00 96.31 92 TYR A CA 1
ATOM 746 C C . TYR A 1 92 ? -14.210 -4.066 25.689 1.00 96.31 92 TYR A C 1
ATOM 748 O O . TYR A 1 92 ? -14.439 -3.139 26.470 1.00 96.31 92 TYR A O 1
ATOM 756 N N . GLY A 1 93 ? -15.138 -4.479 24.826 1.00 96.81 93 GLY A N 1
ATOM 757 C CA . GLY A 1 93 ? -16.463 -3.885 24.716 1.00 96.81 93 GLY A CA 1
ATOM 758 C C . GLY A 1 93 ? -16.517 -2.607 23.871 1.00 96.81 93 GLY A C 1
ATOM 759 O O . GLY A 1 93 ? -15.523 -1.981 23.496 1.00 96.81 93 GLY A O 1
ATOM 760 N N . ARG A 1 94 ? -17.748 -2.188 23.556 1.00 96.94 94 ARG A N 1
ATOM 761 C CA . ARG A 1 94 ? -18.037 -1.145 22.554 1.00 96.94 94 ARG A CA 1
ATOM 762 C C . ARG A 1 94 ? -17.386 0.211 22.843 1.00 96.94 94 ARG A C 1
ATOM 764 O O . ARG A 1 94 ? -16.969 0.889 21.908 1.00 96.94 94 ARG A O 1
ATOM 771 N N . ARG A 1 95 ? -17.334 0.638 24.109 1.00 97.00 95 ARG A N 1
ATOM 772 C CA . ARG A 1 95 ? -16.833 1.975 24.474 1.00 97.00 95 ARG A CA 1
ATOM 773 C C . ARG A 1 95 ? -15.333 2.101 24.211 1.00 97.00 95 ARG A C 1
ATOM 775 O O . ARG A 1 95 ? -14.914 3.079 23.601 1.00 97.00 95 ARG A O 1
ATOM 782 N N . ILE A 1 96 ? -14.554 1.103 24.628 1.00 96.69 96 ILE A N 1
ATOM 783 C CA . ILE A 1 96 ? -13.099 1.083 24.436 1.00 96.69 96 ILE A CA 1
ATOM 784 C C . ILE A 1 96 ? -12.771 0.972 22.945 1.00 96.69 96 ILE A C 1
ATOM 786 O O . ILE A 1 96 ? -11.932 1.722 22.454 1.00 96.69 96 ILE A O 1
ATOM 790 N N . ALA A 1 97 ? -13.509 0.143 22.203 1.00 96.88 97 ALA A N 1
ATOM 791 C CA . ALA A 1 97 ? -13.369 0.021 20.754 1.00 96.88 97 ALA A CA 1
ATOM 792 C C . ALA A 1 97 ? -13.526 1.359 20.013 1.00 96.88 97 ALA A C 1
ATOM 794 O O . ALA A 1 97 ? -12.717 1.692 19.148 1.00 96.88 97 ALA A O 1
ATOM 795 N N . LEU A 1 98 ? -14.557 2.142 20.360 1.00 97.12 98 LEU A N 1
ATOM 796 C CA . LEU A 1 98 ? -14.801 3.449 19.744 1.00 97.12 98 LEU A CA 1
ATOM 797 C C . LEU A 1 98 ? -13.675 4.436 20.052 1.00 97.12 98 LEU A C 1
ATOM 799 O O . LEU A 1 98 ? -13.184 5.091 19.138 1.00 97.12 98 LEU A O 1
ATOM 803 N N . ILE A 1 99 ? -13.246 4.513 21.314 1.00 97.44 99 ILE A N 1
ATOM 804 C CA . ILE A 1 99 ? -12.149 5.400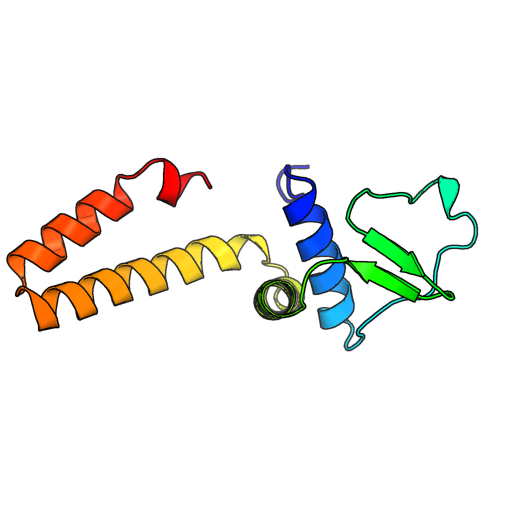 21.718 1.00 97.44 99 ILE A CA 1
ATOM 805 C C . ILE A 1 99 ? -10.866 5.022 20.970 1.00 97.44 99 ILE A C 1
ATOM 807 O O . ILE A 1 99 ? -10.244 5.890 20.367 1.00 97.44 99 ILE A O 1
ATOM 811 N N . ALA A 1 100 ? -10.507 3.735 20.937 1.00 96.38 100 ALA A N 1
ATOM 812 C CA . ALA A 1 100 ? -9.326 3.254 20.222 1.00 96.38 100 ALA A CA 1
ATOM 813 C C . ALA A 1 100 ? -9.380 3.591 18.723 1.00 96.38 100 ALA A C 1
ATOM 815 O O . ALA A 1 100 ? -8.414 4.109 18.172 1.00 96.38 100 ALA A O 1
ATOM 816 N N . THR A 1 101 ? -10.526 3.369 18.076 1.00 96.06 101 THR A N 1
ATOM 817 C CA . THR A 1 101 ? -10.706 3.659 16.644 1.00 96.06 101 THR A CA 1
ATOM 818 C C . THR A 1 101 ? -10.558 5.154 16.350 1.00 96.06 101 THR A C 1
ATOM 820 O O . THR A 1 101 ? -9.884 5.524 15.393 1.00 96.06 101 THR A O 1
ATOM 823 N N . VAL A 1 102 ? -11.136 6.024 17.189 1.00 96.38 102 VAL A N 1
ATOM 824 C CA . VAL A 1 102 ? -11.004 7.485 17.049 1.00 96.38 102 VAL A CA 1
ATOM 825 C C . VAL A 1 102 ? -9.559 7.934 17.258 1.00 96.38 102 VAL A C 1
ATOM 827 O O . VAL A 1 102 ? -9.072 8.766 16.499 1.00 96.38 102 VAL A O 1
ATOM 830 N N . LEU A 1 103 ? -8.856 7.371 18.244 1.00 96.69 103 LEU A N 1
ATOM 831 C CA . LEU A 1 103 ? -7.447 7.690 18.485 1.00 96.69 103 LEU A CA 1
ATOM 832 C C . LEU A 1 103 ? -6.553 7.280 17.310 1.00 96.69 103 LEU A C 1
ATOM 834 O O . LEU A 1 103 ? -5.676 8.046 16.923 1.00 96.69 103 LEU A O 1
ATOM 838 N N . VAL A 1 104 ? -6.790 6.107 16.714 1.00 96.19 104 VAL A N 1
ATOM 839 C CA . VAL A 1 104 ? -6.053 5.662 15.521 1.00 96.19 104 VAL A CA 1
ATOM 840 C C . VAL A 1 104 ? -6.366 6.563 14.332 1.00 96.19 104 VAL A C 1
ATOM 842 O O . VAL A 1 104 ? -5.443 7.014 13.664 1.00 96.19 104 VAL A O 1
ATOM 845 N N . LEU A 1 105 ? -7.641 6.896 14.107 1.00 94.81 105 LEU A N 1
ATOM 846 C CA . LEU A 1 105 ? -8.041 7.801 13.030 1.00 94.81 105 LEU A CA 1
ATOM 847 C C . LEU A 1 105 ? -7.432 9.202 13.190 1.00 94.81 105 LEU A C 1
ATOM 849 O O . LEU A 1 105 ? -7.104 9.827 12.193 1.00 94.81 105 LEU A O 1
ATOM 853 N N . ALA A 1 106 ? -7.263 9.693 14.419 1.00 95.06 106 ALA A N 1
ATOM 854 C CA . ALA A 1 106 ? -6.644 10.989 14.697 1.00 95.06 106 ALA A CA 1
ATOM 855 C C . ALA A 1 106 ? -5.103 10.955 14.694 1.00 95.06 106 ALA A C 1
ATOM 857 O O . ALA A 1 106 ? -4.469 12.002 14.830 1.00 95.06 106 ALA A O 1
ATOM 858 N N . SER A 1 107 ? -4.486 9.778 14.564 1.00 95.62 107 SER A N 1
ATOM 859 C CA . SER A 1 107 ? -3.033 9.631 14.609 1.00 95.62 107 SER A CA 1
ATOM 860 C C . SER A 1 107 ? -2.386 10.154 13.319 1.00 95.62 107 SER A C 1
ATOM 862 O O . SER A 1 107 ? -2.673 9.629 12.239 1.00 95.62 107 SER A O 1
ATOM 864 N N . PRO A 1 108 ? -1.440 11.112 13.394 1.00 91.06 108 PRO A N 1
ATOM 865 C CA . PRO A 1 108 ? -0.691 11.567 12.221 1.00 91.06 108 PRO A CA 1
ATOM 866 C C . PRO A 1 108 ? 0.061 10.426 11.530 1.00 91.06 108 PRO A C 1
ATOM 868 O O . PRO A 1 108 ? 0.138 10.389 10.306 1.00 91.06 108 PRO A O 1
ATOM 871 N N . PHE A 1 109 ? 0.544 9.456 12.314 1.00 88.62 109 PHE A N 1
ATOM 872 C CA . PHE A 1 109 ? 1.214 8.258 11.807 1.00 88.62 109 PHE A CA 1
ATOM 873 C C . PHE A 1 109 ? 0.304 7.377 10.952 1.00 88.62 109 PHE A C 1
ATOM 875 O O . PHE A 1 109 ? 0.799 6.592 10.163 1.00 88.62 109 PHE A O 1
ATOM 882 N N . TYR A 1 110 ? -1.009 7.468 11.140 1.00 91.31 110 TYR A N 1
ATOM 883 C CA . TYR A 1 110 ? -1.971 6.642 10.427 1.00 91.31 110 TYR A CA 1
ATOM 884 C C . TYR A 1 110 ? -2.518 7.315 9.164 1.00 91.31 110 TYR A C 1
ATOM 886 O O . TYR A 1 110 ? -2.909 6.641 8.217 1.00 91.31 110 TYR A O 1
ATOM 894 N N . ILE A 1 111 ? -2.581 8.649 9.165 1.00 86.50 111 ILE A N 1
ATOM 895 C CA . ILE A 1 111 ? -3.106 9.433 8.039 1.00 86.50 111 ILE A CA 1
ATOM 896 C C . ILE A 1 111 ? -2.012 9.739 7.007 1.00 86.50 111 ILE A C 1
ATOM 898 O O . ILE A 1 111 ? -2.304 9.809 5.814 1.00 86.50 111 ILE A O 1
ATOM 902 N N . VAL A 1 112 ? -0.784 10.005 7.462 1.00 81.12 112 VAL A N 1
ATOM 903 C CA . VAL A 1 112 ? 0.270 10.608 6.626 1.00 81.12 112 VAL A CA 1
ATOM 904 C C . VAL A 1 112 ? 1.282 9.586 6.106 1.00 81.12 112 VAL A C 1
ATOM 906 O O . VAL A 1 112 ? 1.849 9.804 5.035 1.00 81.12 112 VAL A O 1
ATOM 909 N N . LEU A 1 113 ? 1.524 8.507 6.852 1.00 64.31 113 LEU A N 1
ATOM 910 C CA . LEU A 1 113 ? 2.464 7.436 6.493 1.00 64.31 113 LEU A CA 1
ATOM 911 C C . LEU A 1 113 ? 1.720 6.253 5.870 1.00 64.31 113 LEU A C 1
ATOM 913 O O . LEU A 1 113 ? 2.275 5.676 4.909 1.00 64.31 113 LEU A O 1
#

Foldseek 3Di:
DVPQDPDLVVNQLLVQLCQVLVVHRWDFQDPCNVVVDRPQWDCDPRTTHGPDDCPSSPLLNVCVNVVRSVVSLVVVLVVVLVVQLVVCCVPPNNVRSVVRSVVLVPDCVSVPD

Secondary structure (DSSP, 8-state):
-TTS-SSHHHHHHHHHHHHHHTT-S-EEPPSSGGGS-BTTEEEETTEEEESS-THHHHHHHHHHHTT-GGGHHHHHHHHHHHHHHHHHHHHH-HHHHHHHHHHHHT-HHHH--

Radius of gyration: 18.19 Å; chains: 1; bounding box: 42×26×48 Å